Protein AF-A0A0G1KVV2-F1 (afdb_monomer_lite)

Secondary structure (DSSP, 8-state):
-----PPPPPPHHHHHHHHHHHHHHHHH-----HHHHHHHHHHHHTT-SEEEEE-SSSEEEEEEEETTEEEEEEEETTTTEEEEE-------------

pLDDT: mean 88.01, std 11.92, range [54.62, 96.69]

Radius of gyration: 17.18 Å; chains: 1; bounding box: 69×42×28 Å

Structure (mmCIF, N/CA/C/O backbone):
data_AF-A0A0G1KVV2-F1
#
_entry.id   AF-A0A0G1KVV2-F1
#
loop_
_atom_site.group_PDB
_atom_site.id
_atom_site.type_symbol
_atom_site.label_atom_id
_atom_site.label_alt_id
_atom_site.label_comp_id
_atom_site.label_asym_id
_atom_site.label_entity_id
_atom_site.label_seq_id
_atom_site.pdbx_PDB_ins_code
_atom_site.Cartn_x
_atom_site.Cartn_y
_atom_site.Cartn_z
_atom_site.occupancy
_atom_site.B_iso_or_equiv
_atom_site.auth_seq_id
_atom_site.auth_comp_id
_atom_site.auth_asym_id
_atom_site.auth_atom_id
_atom_site.pdbx_PDB_model_num
ATOM 1 N N . MET A 1 1 ? 46.090 -1.231 -4.674 1.00 62.19 1 MET A N 1
ATOM 2 C CA . MET A 1 1 ? 44.986 -1.453 -3.710 1.00 62.19 1 MET A CA 1
ATOM 3 C C . MET A 1 1 ? 43.733 -0.753 -4.238 1.00 62.19 1 MET A C 1
ATOM 5 O O . MET A 1 1 ? 43.656 0.465 -4.184 1.00 62.19 1 MET A O 1
ATOM 9 N N . PHE A 1 2 ? 42.794 -1.482 -4.850 1.00 59.69 2 PHE A N 1
ATOM 10 C CA . PHE A 1 2 ? 41.598 -0.881 -5.461 1.00 59.69 2 PHE A CA 1
ATOM 1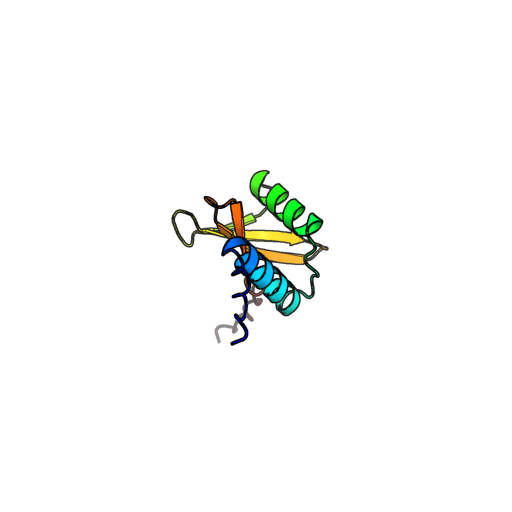1 C C . PHE A 1 2 ? 40.524 -0.610 -4.396 1.00 59.69 2 PHE A C 1
ATOM 13 O O . PHE A 1 2 ? 39.941 -1.538 -3.836 1.00 59.69 2 PHE A O 1
ATOM 20 N N . TYR A 1 3 ? 40.249 0.664 -4.107 1.00 63.66 3 TYR A N 1
ATOM 21 C CA . TYR A 1 3 ? 39.193 1.072 -3.179 1.00 63.66 3 TYR A CA 1
ATOM 22 C C . TYR A 1 3 ? 37.814 0.851 -3.824 1.00 63.66 3 TYR A C 1
ATOM 24 O O . TYR A 1 3 ? 37.335 1.653 -4.628 1.00 63.66 3 TYR A O 1
ATOM 32 N N . ARG A 1 4 ? 37.154 -0.266 -3.494 1.00 64.00 4 ARG A N 1
ATOM 33 C CA . ARG A 1 4 ? 35.796 -0.576 -3.965 1.00 64.00 4 ARG A CA 1
ATOM 34 C C . ARG A 1 4 ? 34.794 0.368 -3.293 1.00 64.00 4 ARG A C 1
ATOM 36 O O . ARG A 1 4 ? 34.412 0.172 -2.141 1.00 64.00 4 ARG A O 1
ATOM 43 N N . LYS A 1 5 ? 34.350 1.394 -4.025 1.00 64.44 5 LYS A N 1
ATOM 44 C CA . LYS A 1 5 ? 33.318 2.352 -3.589 1.00 64.44 5 LYS A CA 1
ATOM 45 C C . LYS A 1 5 ? 32.058 1.587 -3.142 1.00 64.44 5 LYS A C 1
ATOM 47 O O . LYS A 1 5 ? 31.405 0.926 -3.950 1.00 64.44 5 LYS A O 1
ATOM 52 N N . LYS A 1 6 ? 31.711 1.646 -1.850 1.00 69.56 6 LYS A N 1
ATOM 53 C CA . LYS A 1 6 ? 30.473 1.051 -1.310 1.00 69.56 6 LYS A CA 1
ATOM 54 C C . LYS A 1 6 ? 29.262 1.707 -1.988 1.00 69.56 6 LYS A C 1
ATOM 56 O O . LYS A 1 6 ? 29.069 2.915 -1.873 1.00 69.56 6 LYS A O 1
ATOM 61 N N . GLY A 1 7 ? 28.444 0.919 -2.687 1.00 72.81 7 GLY A N 1
ATOM 62 C CA . GLY A 1 7 ? 27.217 1.406 -3.326 1.00 72.81 7 GLY A CA 1
ATOM 63 C C . GLY A 1 7 ? 26.232 2.008 -2.313 1.00 72.81 7 GLY A C 1
ATOM 64 O O . GLY A 1 7 ? 26.096 1.516 -1.191 1.00 72.81 7 GLY A O 1
ATOM 65 N N . LYS A 1 8 ? 25.535 3.083 -2.702 1.00 77.12 8 LYS A N 1
ATOM 66 C CA . LYS A 1 8 ? 24.580 3.800 -1.840 1.00 77.12 8 LYS A CA 1
ATOM 6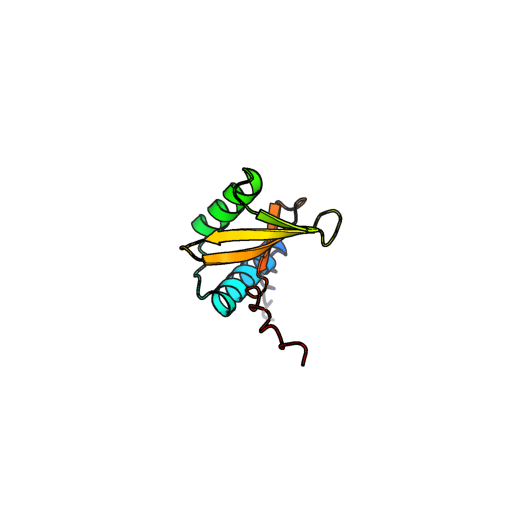7 C C . LYS A 1 8 ? 23.402 2.885 -1.473 1.00 77.12 8 LYS A C 1
ATOM 69 O O . LYS A 1 8 ? 22.695 2.390 -2.350 1.00 77.12 8 LYS A O 1
ATOM 74 N N . ARG A 1 9 ? 23.172 2.658 -0.172 1.00 81.31 9 ARG A N 1
ATOM 75 C CA . ARG A 1 9 ? 22.033 1.859 0.320 1.00 81.31 9 ARG A CA 1
ATOM 76 C C . ARG A 1 9 ? 20.708 2.527 -0.066 1.00 81.31 9 ARG A C 1
ATOM 78 O O . ARG A 1 9 ? 20.537 3.733 0.110 1.00 81.31 9 ARG A O 1
ATOM 85 N N . ARG A 1 10 ? 19.756 1.737 -0.576 1.00 83.25 10 ARG A N 1
ATOM 86 C CA . ARG A 1 10 ? 18.394 2.202 -0.887 1.00 83.25 10 ARG A CA 1
ATOM 87 C C . ARG A 1 10 ? 17.700 2.687 0.387 1.00 83.25 10 ARG A C 1
ATOM 89 O O . ARG A 1 10 ? 17.832 2.068 1.443 1.00 83.25 10 ARG A O 1
ATOM 96 N N . SER A 1 11 ? 16.933 3.772 0.284 1.00 87.75 11 SER A N 1
ATOM 97 C CA . SER A 1 11 ? 16.149 4.273 1.415 1.00 87.75 11 SER A CA 1
ATOM 98 C C . SER A 1 11 ? 15.029 3.294 1.788 1.00 87.75 11 SER A C 1
ATOM 100 O O . SER A 1 11 ? 14.520 2.549 0.945 1.00 87.75 11 SER A O 1
ATOM 102 N N . LYS A 1 12 ? 14.590 3.319 3.054 1.00 84.19 12 LYS A N 1
ATOM 103 C CA . LYS A 1 12 ? 13.484 2.471 3.538 1.00 84.19 12 LYS A CA 1
ATOM 104 C C . LYS A 1 12 ? 12.205 2.680 2.721 1.00 84.19 12 LYS A C 1
ATOM 106 O O . LYS A 1 12 ? 11.530 1.711 2.399 1.00 84.19 12 LYS A O 1
ATOM 111 N N . ALA A 1 13 ? 11.911 3.922 2.333 1.00 84.06 13 ALA A N 1
ATOM 112 C CA . ALA A 1 13 ? 10.775 4.245 1.470 1.00 84.06 13 ALA A CA 1
ATOM 113 C C . ALA A 1 13 ? 10.893 3.590 0.085 1.00 84.06 13 ALA A C 1
ATOM 115 O O . ALA A 1 13 ? 9.915 3.053 -0.431 1.00 84.06 13 ALA A O 1
ATOM 116 N N . LEU A 1 14 ? 12.091 3.575 -0.506 1.00 87.38 14 LEU A N 1
ATOM 117 C CA . LEU A 1 14 ? 12.308 2.948 -1.807 1.00 87.38 14 LEU A CA 1
ATOM 118 C C . LEU A 1 14 ? 12.181 1.421 -1.730 1.00 87.38 14 LEU A C 1
ATOM 120 O O . LEU A 1 14 ? 11.575 0.822 -2.616 1.00 87.38 14 LEU A O 1
ATOM 124 N N . ASN A 1 15 ? 12.668 0.808 -0.647 1.00 89.75 15 ASN A N 1
ATOM 125 C CA . ASN A 1 15 ? 12.489 -0.623 -0.394 1.00 89.75 15 ASN A CA 1
ATOM 126 C C . ASN A 1 15 ? 11.012 -0.992 -0.195 1.00 89.75 15 ASN A C 1
ATOM 128 O O . ASN A 1 15 ? 10.560 -1.981 -0.765 1.00 89.75 15 ASN A O 1
ATOM 132 N N . LEU A 1 16 ? 10.249 -0.181 0.547 1.00 89.12 16 LEU A N 1
ATOM 133 C CA . LEU A 1 16 ? 8.805 -0.375 0.712 1.00 89.12 16 LEU A CA 1
ATOM 134 C C . LEU A 1 16 ? 8.068 -0.269 -0.624 1.00 89.12 16 LEU A C 1
ATOM 136 O O . LEU A 1 16 ? 7.278 -1.144 -0.953 1.00 89.12 16 LEU A O 1
ATOM 140 N N . ARG A 1 17 ? 8.383 0.739 -1.447 1.00 88.62 17 ARG A N 1
ATOM 141 C CA . ARG A 1 17 ? 7.794 0.869 -2.790 1.00 88.62 17 ARG A CA 1
ATOM 142 C C . ARG A 1 17 ? 8.082 -0.356 -3.651 1.00 88.62 17 ARG A C 1
ATOM 144 O O . ARG A 1 17 ? 7.167 -0.881 -4.274 1.00 88.62 17 ARG A O 1
ATOM 151 N N . TRP A 1 18 ? 9.330 -0.823 -3.668 1.00 91.38 18 TRP A N 1
ATOM 152 C CA . TRP A 1 18 ? 9.711 -2.037 -4.394 1.00 91.38 18 TRP A CA 1
ATOM 153 C C . TRP A 1 18 ? 8.957 -3.270 -3.890 1.00 91.38 18 TRP A C 1
ATOM 155 O O . TRP A 1 18 ? 8.448 -4.052 -4.689 1.00 91.38 18 TRP A O 1
ATOM 165 N N . HIS A 1 19 ? 8.839 -3.415 -2.571 1.00 92.75 19 HIS A N 1
ATOM 166 C CA . HIS A 1 19 ? 8.100 -4.509 -1.956 1.00 92.75 19 HIS A CA 1
ATOM 167 C C . HIS A 1 19 ? 6.615 -4.482 -2.338 1.00 92.75 19 HIS A C 1
ATOM 169 O O . HIS A 1 19 ? 6.080 -5.494 -2.785 1.00 92.75 19 HIS A O 1
ATOM 175 N N . THR A 1 20 ? 5.965 -3.322 -2.239 1.00 92.06 20 THR A N 1
ATOM 176 C CA . THR A 1 20 ? 4.559 -3.142 -2.619 1.00 92.06 20 THR A CA 1
ATOM 177 C C . THR A 1 20 ? 4.336 -3.454 -4.097 1.00 92.06 20 THR A C 1
ATOM 179 O O . THR A 1 20 ? 3.431 -4.221 -4.413 1.00 92.06 20 THR A O 1
ATOM 182 N N . LYS A 1 21 ? 5.192 -2.941 -4.995 1.00 93.25 21 LYS A N 1
ATOM 183 C CA . LYS A 1 21 ? 5.136 -3.245 -6.437 1.00 93.25 21 LYS A CA 1
ATOM 184 C C . LYS A 1 21 ? 5.255 -4.739 -6.726 1.00 93.25 21 LYS A C 1
ATOM 186 O O . LYS A 1 21 ? 4.535 -5.261 -7.565 1.00 93.25 21 LYS A O 1
ATOM 191 N N . LYS A 1 22 ? 6.148 -5.434 -6.021 1.00 94.19 22 LYS A N 1
ATOM 192 C CA . LYS A 1 22 ? 6.297 -6.882 -6.170 1.00 94.19 22 LYS A CA 1
ATOM 193 C C . LYS A 1 22 ? 5.042 -7.619 -5.688 1.00 94.19 22 LYS A C 1
ATOM 195 O O . LYS A 1 22 ? 4.489 -8.432 -6.417 1.00 94.19 22 LYS A O 1
ATOM 200 N N . ARG A 1 23 ? 4.548 -7.299 -4.488 1.00 94.81 23 ARG A N 1
ATOM 201 C CA . ARG A 1 23 ? 3.395 -7.993 -3.890 1.00 94.81 23 ARG A CA 1
ATOM 202 C C . ARG A 1 23 ? 2.081 -7.760 -4.626 1.00 94.81 23 ARG A C 1
ATOM 204 O O . ARG A 1 23 ? 1.261 -8.671 -4.660 1.00 94.81 23 ARG A O 1
ATOM 211 N N . ILE A 1 24 ? 1.857 -6.567 -5.172 1.00 94.50 24 ILE A N 1
ATOM 212 C CA . ILE A 1 24 ? 0.623 -6.275 -5.912 1.00 94.50 24 ILE A CA 1
ATOM 213 C C . ILE A 1 24 ? 0.579 -7.035 -7.237 1.00 94.50 24 ILE A C 1
ATOM 215 O O . ILE A 1 24 ? -0.460 -7.594 -7.578 1.00 94.50 24 ILE A O 1
ATOM 219 N N . PHE A 1 25 ? 1.721 -7.145 -7.918 1.00 95.25 25 PHE A N 1
ATOM 220 C CA . PHE A 1 25 ? 1.846 -7.941 -9.129 1.00 95.25 25 PHE A CA 1
ATOM 221 C C . PHE A 1 25 ? 1.605 -9.424 -8.830 1.00 95.25 25 PHE A C 1
ATOM 223 O O . PHE A 1 25 ? 0.727 -10.029 -9.430 1.00 95.25 25 PHE A O 1
ATOM 230 N N . GLU A 1 26 ? 2.285 -9.981 -7.822 1.00 94.94 26 GLU A N 1
ATOM 231 C CA . GLU A 1 26 ? 2.124 -11.390 -7.424 1.00 94.94 26 GLU A CA 1
ATOM 232 C C . GLU A 1 26 ? 0.681 -11.762 -7.041 1.00 94.94 26 GLU A C 1
ATOM 234 O O . GLU A 1 26 ? 0.274 -12.904 -7.228 1.00 94.94 26 GLU A O 1
ATOM 239 N N . ARG A 1 27 ? -0.085 -10.833 -6.452 1.00 94.12 27 ARG A N 1
ATOM 240 C CA . ARG A 1 27 ? -1.404 -11.137 -5.865 1.00 94.12 27 ARG A CA 1
ATOM 241 C C . ARG A 1 27 ? -2.590 -10.731 -6.724 1.00 94.12 27 ARG A C 1
ATOM 243 O O . ARG A 1 27 ? -3.633 -11.366 -6.623 1.00 94.12 27 ARG A O 1
ATOM 250 N N . TYR A 1 28 ? -2.447 -9.670 -7.510 1.00 93.62 28 TYR A N 1
ATOM 251 C CA . TYR A 1 28 ? -3.533 -9.092 -8.304 1.00 93.62 28 TYR A CA 1
ATOM 252 C C . TYR A 1 28 ? -3.193 -9.011 -9.797 1.00 93.62 28 TYR A C 1
ATOM 254 O O . TYR A 1 28 ? -4.071 -8.682 -10.597 1.00 93.62 28 TYR A O 1
ATOM 262 N N . GLY A 1 29 ? -1.945 -9.293 -10.191 1.00 94.44 29 GLY A N 1
ATOM 263 C CA . GLY A 1 29 ? -1.474 -9.152 -11.571 1.00 94.44 29 GLY A CA 1
ATOM 264 C C . GLY A 1 29 ? -1.379 -7.698 -12.042 1.00 94.44 29 GLY A C 1
ATOM 265 O O . GLY A 1 29 ? -1.381 -7.456 -13.240 1.00 94.44 29 GLY A O 1
ATOM 266 N N . ILE A 1 30 ? -1.344 -6.729 -11.119 1.00 94.31 30 ILE A N 1
ATOM 267 C CA . ILE A 1 30 ? -1.348 -5.293 -11.440 1.00 94.31 30 ILE A CA 1
ATOM 268 C C . ILE A 1 30 ? 0.088 -4.775 -11.518 1.00 94.31 30 ILE A C 1
ATOM 270 O O . ILE A 1 30 ? 0.888 -4.979 -10.597 1.00 94.31 30 ILE A O 1
ATOM 274 N N . ILE A 1 31 ? 0.411 -4.047 -12.588 1.00 94.88 31 ILE A N 1
ATOM 275 C CA . ILE A 1 31 ? 1.710 -3.388 -12.747 1.00 94.88 31 ILE A CA 1
ATOM 276 C C . ILE A 1 31 ? 1.649 -2.003 -12.101 1.00 94.88 31 ILE A C 1
ATOM 278 O O . ILE A 1 31 ? 1.184 -1.019 -12.671 1.00 94.88 31 ILE A O 1
ATOM 282 N N . LEU A 1 32 ? 2.176 -1.905 -10.883 1.00 93.00 32 LEU A N 1
ATOM 283 C CA . LEU A 1 32 ? 2.134 -0.662 -10.118 1.00 93.00 32 LEU A CA 1
ATOM 284 C C . LEU A 1 32 ? 3.191 0.347 -10.597 1.00 93.00 32 LEU A C 1
ATOM 286 O O . LEU A 1 32 ? 4.346 0.369 -10.144 1.00 93.00 32 LEU A O 1
ATOM 290 N N . ASN A 1 33 ? 2.781 1.220 -11.517 1.00 93.56 33 ASN A N 1
ATOM 291 C CA . ASN A 1 33 ? 3.577 2.357 -11.970 1.00 93.56 33 ASN A CA 1
ATOM 292 C C . ASN A 1 33 ? 3.530 3.526 -10.951 1.00 93.56 33 ASN A C 1
ATOM 294 O O . ASN A 1 33 ? 2.838 3.478 -9.930 1.00 93.56 33 ASN A O 1
ATOM 298 N N . ARG A 1 34 ? 4.339 4.572 -11.174 1.00 90.69 34 ARG A N 1
ATOM 299 C CA . ARG A 1 34 ? 4.410 5.726 -10.253 1.00 90.69 34 ARG A CA 1
ATOM 300 C C . ARG A 1 34 ? 3.090 6.506 -10.206 1.00 90.69 34 ARG A C 1
ATOM 302 O O . ARG A 1 34 ? 2.709 6.951 -9.126 1.00 90.69 34 ARG A O 1
ATOM 309 N N . ASN A 1 35 ? 2.418 6.650 -11.345 1.00 93.88 35 ASN A N 1
ATOM 310 C CA . ASN A 1 35 ? 1.175 7.407 -11.471 1.00 93.88 35 ASN A CA 1
ATOM 311 C C . ASN A 1 35 ? 0.034 6.701 -10.733 1.00 93.88 35 ASN A C 1
ATOM 313 O O . ASN A 1 35 ? -0.607 7.319 -9.894 1.00 93.88 35 ASN A O 1
ATOM 317 N N . LEU A 1 36 ? -0.109 5.392 -10.927 1.00 93.88 36 LEU A N 1
ATOM 318 C CA . LEU A 1 36 ? -1.087 4.533 -10.264 1.00 93.88 36 LEU A CA 1
ATOM 319 C C . LEU A 1 36 ? -0.874 4.507 -8.745 1.00 93.88 36 LEU A C 1
ATOM 321 O O . LEU A 1 36 ? -1.819 4.619 -7.974 1.00 93.88 36 LEU A O 1
ATOM 325 N N . LEU A 1 37 ? 0.381 4.438 -8.280 1.00 92.88 37 LEU A N 1
ATOM 326 C CA . LEU A 1 37 ? 0.678 4.537 -6.847 1.00 92.88 37 LEU A CA 1
ATOM 327 C C . LEU A 1 37 ? 0.269 5.903 -6.272 1.00 92.88 37 LEU A C 1
ATOM 329 O O . LEU A 1 37 ? -0.237 5.972 -5.152 1.00 92.88 37 LEU A O 1
ATOM 333 N N . ASN A 1 38 ? 0.505 6.989 -7.009 1.00 93.19 38 ASN A N 1
ATOM 334 C CA . ASN A 1 38 ? 0.080 8.325 -6.594 1.00 93.19 38 ASN A CA 1
ATOM 335 C C . ASN A 1 38 ? -1.448 8.462 -6.610 1.00 93.19 38 ASN A C 1
ATOM 337 O O . ASN A 1 38 ? -2.004 9.068 -5.699 1.00 93.19 38 ASN A O 1
ATOM 341 N N . GLU A 1 39 ? -2.119 7.868 -7.593 1.00 94.75 39 GLU A N 1
ATOM 342 C CA . GLU A 1 39 ? -3.575 7.822 -7.685 1.00 94.75 39 GLU A CA 1
ATOM 343 C C . GLU A 1 39 ? -4.177 7.064 -6.500 1.00 94.75 39 GLU A C 1
ATOM 345 O O . GLU A 1 39 ? -5.060 7.590 -5.830 1.00 94.75 39 GLU A O 1
ATOM 350 N N . ILE A 1 40 ? -3.631 5.891 -6.162 1.00 94.31 40 ILE A N 1
ATOM 351 C CA . ILE A 1 40 ? -4.002 5.138 -4.959 1.00 94.31 40 ILE A CA 1
ATOM 352 C C . ILE A 1 40 ? -3.854 6.033 -3.728 1.00 94.31 40 ILE A C 1
ATOM 354 O O . ILE A 1 40 ? -4.802 6.202 -2.972 1.00 94.31 40 ILE A O 1
ATOM 358 N N . LYS A 1 41 ? -2.699 6.681 -3.536 1.00 93.44 41 LYS A N 1
ATOM 359 C CA . LYS A 1 41 ? -2.495 7.594 -2.398 1.00 93.44 41 LYS A CA 1
ATOM 360 C C . LYS A 1 41 ? -3.501 8.743 -2.376 1.00 93.44 41 LYS A C 1
ATOM 362 O O . LYS A 1 41 ? -3.935 9.125 -1.292 1.00 93.44 41 LYS A O 1
ATOM 367 N N . LYS A 1 42 ? -3.854 9.292 -3.541 1.00 94.75 42 LYS A N 1
ATOM 368 C CA . LYS A 1 42 ? -4.870 10.340 -3.668 1.00 94.75 42 LYS A CA 1
ATOM 369 C C . LYS A 1 42 ? -6.234 9.806 -3.234 1.00 94.75 42 LYS A C 1
ATOM 371 O O . LYS A 1 42 ? -6.816 10.405 -2.343 1.00 94.75 42 LYS A O 1
ATOM 376 N N . LYS A 1 43 ? -6.670 8.652 -3.755 1.00 94.81 43 LYS A N 1
ATOM 377 C CA . LYS A 1 43 ? -7.930 7.987 -3.378 1.00 94.81 43 LYS A CA 1
ATOM 378 C C . LYS A 1 43 ? -8.028 7.757 -1.870 1.00 94.81 43 LYS A C 1
ATOM 380 O O . LYS A 1 43 ? -9.042 8.080 -1.268 1.00 94.81 43 LYS A O 1
ATOM 385 N N . ILE A 1 44 ? -6.944 7.300 -1.244 1.00 93.81 44 ILE A N 1
ATOM 386 C CA . ILE A 1 44 ? -6.880 7.097 0.212 1.00 93.81 44 ILE A CA 1
ATOM 387 C C . ILE A 1 44 ? -7.046 8.420 0.968 1.00 93.81 44 ILE A C 1
ATOM 389 O O . ILE A 1 44 ? -7.771 8.480 1.955 1.00 93.81 44 ILE A O 1
ATOM 393 N N . LYS A 1 45 ? -6.366 9.483 0.522 1.00 91.62 45 LYS A N 1
ATOM 394 C CA . LYS A 1 45 ? -6.431 10.802 1.169 1.00 91.62 45 LYS A CA 1
ATOM 395 C C . LYS A 1 45 ? -7.785 11.485 0.991 1.00 91.62 45 LYS A C 1
ATOM 397 O O . LYS A 1 45 ? -8.210 12.185 1.899 1.00 91.62 45 LYS A O 1
ATOM 402 N N . THR A 1 46 ? -8.439 11.297 -0.153 1.00 94.12 46 THR A N 1
ATOM 403 C CA . THR A 1 46 ? -9.746 11.899 -0.451 1.00 94.12 46 THR A CA 1
ATOM 404 C C . THR A 1 46 ? -10.922 11.086 0.089 1.00 94.12 46 THR A C 1
ATOM 406 O O . THR A 1 46 ? -12.056 11.481 -0.135 1.00 94.12 46 THR A O 1
ATOM 409 N N . GLY A 1 47 ? -10.679 9.957 0.767 1.00 92.81 47 GLY A N 1
ATOM 410 C CA . GLY A 1 47 ? -11.740 9.097 1.301 1.00 92.81 47 GLY A CA 1
ATOM 411 C C . GLY A 1 47 ? -12.397 8.171 0.272 1.00 92.81 47 GLY A C 1
ATOM 412 O O . GLY A 1 47 ? -13.343 7.477 0.610 1.00 92.81 47 GLY A O 1
ATOM 413 N N . ASN A 1 48 ? -11.865 8.086 -0.952 1.00 93.38 48 ASN A N 1
ATOM 414 C CA . ASN A 1 48 ? -12.330 7.169 -2.005 1.00 93.38 48 ASN A CA 1
ATOM 415 C C . ASN A 1 48 ? -11.700 5.768 -1.868 1.00 93.38 48 ASN A C 1
ATOM 417 O O . ASN A 1 48 ? -11.319 5.142 -2.860 1.00 93.38 48 ASN A O 1
ATOM 421 N N . ALA A 1 49 ? -11.486 5.326 -0.631 1.00 94.88 49 ALA A N 1
ATOM 422 C CA . ALA A 1 49 ? -10.945 4.022 -0.282 1.00 94.88 49 ALA A CA 1
ATOM 423 C C . ALA A 1 49 ? -11.696 3.505 0.943 1.00 94.88 49 ALA A C 1
ATOM 425 O O . ALA A 1 49 ? -11.874 4.243 1.914 1.00 94.88 49 ALA A O 1
ATOM 426 N N . ASP A 1 50 ? -12.072 2.234 0.920 1.00 95.56 50 ASP A N 1
ATOM 427 C CA . ASP A 1 50 ? -12.829 1.625 2.000 1.00 95.56 50 ASP A CA 1
ATOM 428 C C . ASP A 1 50 ? -11.893 1.254 3.143 1.00 95.56 50 ASP A C 1
ATOM 430 O O . ASP A 1 50 ? -10.913 0.523 2.981 1.00 95.56 50 ASP A O 1
ATOM 434 N N . PHE A 1 51 ? -12.175 1.767 4.335 1.00 95.56 51 PHE A N 1
ATOM 435 C CA . PHE A 1 51 ? -11.444 1.371 5.528 1.00 95.56 51 PHE A CA 1
ATOM 436 C C . PHE A 1 51 ? -11.956 0.019 6.031 1.00 95.56 51 PHE A C 1
ATOM 438 O O . PHE A 1 51 ? -13.122 -0.114 6.387 1.00 95.56 51 PHE A O 1
ATOM 445 N N . LEU A 1 52 ? -11.068 -0.976 6.112 1.00 94.69 52 LEU A N 1
ATOM 446 C CA . LEU A 1 52 ? -11.434 -2.324 6.553 1.00 94.69 52 LEU A CA 1
ATOM 447 C C . LEU A 1 52 ? -11.122 -2.556 8.030 1.00 94.69 52 LEU A C 1
ATOM 449 O O . LEU A 1 52 ? -11.960 -3.039 8.788 1.00 94.69 52 LEU A O 1
ATOM 453 N N . LYS A 1 53 ? -9.876 -2.288 8.440 1.00 95.50 53 LYS A N 1
ATOM 454 C CA . LYS A 1 53 ? -9.399 -2.627 9.787 1.00 95.50 53 LYS A CA 1
ATOM 455 C C . LYS A 1 53 ? -8.238 -1.742 10.218 1.00 95.50 53 LYS A C 1
ATOM 457 O O . LYS A 1 53 ? -7.336 -1.430 9.443 1.00 95.50 53 LYS A O 1
ATOM 462 N N . ARG A 1 54 ? -8.186 -1.398 11.505 1.00 96.62 54 ARG A N 1
ATOM 463 C CA . ARG A 1 54 ? -6.999 -0.789 12.120 1.00 96.62 54 ARG A CA 1
ATOM 464 C C . ARG A 1 54 ? -6.041 -1.883 12.595 1.00 96.62 54 ARG A C 1
ATOM 466 O O . ARG A 1 54 ? -6.459 -2.777 13.322 1.00 96.62 54 ARG A O 1
ATOM 473 N N . HIS A 1 55 ? -4.763 -1.795 12.223 1.00 95.62 55 HIS A N 1
ATOM 474 C CA . HIS A 1 55 ? -3.714 -2.695 12.740 1.00 95.62 55 HIS A CA 1
ATOM 475 C C . HIS A 1 55 ? -2.899 -2.050 13.860 1.00 95.62 55 HIS A C 1
ATOM 477 O O . HIS A 1 55 ? -2.420 -2.729 14.757 1.00 95.62 55 HIS A O 1
ATOM 483 N N . SER A 1 56 ? -2.721 -0.730 13.814 1.00 96.31 56 SER A N 1
ATOM 484 C CA . SER A 1 56 ? -2.067 0.042 14.876 1.00 96.31 56 SER A CA 1
ATOM 485 C C . SER A 1 56 ? -2.527 1.497 14.835 1.00 96.31 56 SER A C 1
ATOM 487 O O . SER A 1 56 ? -3.347 1.879 13.995 1.00 96.31 56 SER A O 1
ATOM 489 N N . LEU A 1 57 ? -1.967 2.352 15.696 1.00 94.12 57 LEU A N 1
ATOM 490 C CA . LEU A 1 57 ? -2.295 3.777 15.686 1.00 94.12 57 LEU A CA 1
ATOM 491 C C . LEU A 1 57 ? -2.078 4.427 14.309 1.00 94.12 57 LEU A C 1
ATOM 493 O O . LEU A 1 57 ? -2.905 5.240 13.898 1.00 94.12 57 LEU A O 1
ATOM 497 N N . ARG A 1 58 ? -1.032 4.007 13.582 1.00 95.00 58 ARG A N 1
ATOM 498 C CA . ARG A 1 58 ? -0.648 4.556 12.269 1.00 95.00 58 ARG A CA 1
ATOM 499 C C . ARG A 1 58 ? -0.977 3.664 11.071 1.00 95.00 58 ARG A C 1
ATOM 501 O O . ARG A 1 58 ? -1.125 4.188 9.973 1.00 95.00 58 ARG A O 1
ATOM 508 N N . VAL A 1 59 ? -1.046 2.341 11.248 1.00 96.56 59 VAL A N 1
ATOM 509 C CA . VAL A 1 59 ? -1.244 1.398 10.132 1.00 96.56 59 VAL A CA 1
ATOM 510 C C . VAL A 1 59 ? -2.712 1.025 10.008 1.00 96.56 59 VAL A C 1
ATOM 512 O O . VAL A 1 59 ? -3.311 0.487 10.946 1.00 96.56 59 VAL A O 1
ATOM 515 N N . LYS A 1 60 ? -3.264 1.276 8.824 1.00 96.69 60 LYS A N 1
ATOM 516 C CA . LYS A 1 60 ? -4.644 0.970 8.457 1.00 96.69 60 LYS A CA 1
ATOM 517 C C . LYS A 1 60 ? -4.657 -0.022 7.303 1.00 96.69 60 LYS A C 1
ATOM 519 O O . LYS A 1 60 ? -3.847 0.078 6.385 1.00 96.69 60 LYS A O 1
ATOM 524 N N . GLU A 1 61 ? -5.572 -0.968 7.369 1.00 96.62 61 GLU A N 1
ATOM 525 C CA . GLU A 1 61 ? -5.947 -1.808 6.248 1.00 96.62 61 GLU A CA 1
ATOM 526 C C . GLU A 1 61 ? -7.120 -1.173 5.526 1.00 96.62 61 GLU A C 1
ATOM 528 O O . GLU A 1 61 ? -8.117 -0.791 6.144 1.00 96.62 61 GLU A O 1
ATOM 533 N N . ILE A 1 62 ? -6.969 -1.065 4.220 1.00 96.50 62 ILE A N 1
ATOM 534 C CA . ILE A 1 62 ? -7.910 -0.391 3.346 1.00 96.50 62 ILE A CA 1
ATOM 535 C C . ILE A 1 62 ? -8.071 -1.187 2.056 1.00 96.50 62 ILE A C 1
ATOM 537 O O . ILE A 1 62 ? -7.176 -1.943 1.667 1.00 96.50 62 ILE A O 1
ATOM 541 N N . GLU A 1 63 ? -9.185 -0.983 1.382 1.00 95.94 63 GLU A N 1
ATOM 542 C CA . GLU A 1 63 ? -9.490 -1.533 0.073 1.00 95.94 63 GLU A CA 1
ATOM 543 C C . GLU A 1 63 ? -9.682 -0.385 -0.915 1.00 95.94 63 GLU A C 1
ATOM 545 O O . GLU A 1 63 ? -10.252 0.654 -0.587 1.00 95.94 63 GLU A O 1
ATOM 550 N N . VAL A 1 64 ? -9.110 -0.519 -2.108 1.00 95.62 64 VAL A N 1
ATOM 551 C CA . VAL A 1 64 ? -9.204 0.522 -3.130 1.00 95.62 64 VAL A CA 1
ATOM 552 C C . VAL A 1 64 ? -9.411 -0.108 -4.498 1.00 95.62 64 VAL A C 1
ATOM 554 O O . VAL A 1 64 ? -8.780 -1.116 -4.827 1.00 95.62 64 VAL A O 1
ATOM 557 N N . LEU A 1 65 ? -10.280 0.504 -5.300 1.00 95.00 65 LEU A N 1
ATOM 558 C CA . LEU A 1 65 ? -10.539 0.067 -6.666 1.00 95.00 65 LEU A CA 1
ATOM 559 C C . LEU A 1 65 ? -9.414 0.548 -7.597 1.00 95.00 65 LEU A C 1
ATOM 561 O O . LEU A 1 65 ? -9.197 1.756 -7.780 1.00 95.00 65 LEU A O 1
ATOM 565 N N . VAL A 1 66 ? -8.701 -0.409 -8.189 1.00 93.81 66 VAL A N 1
ATOM 566 C CA . VAL A 1 66 ? -7.583 -0.203 -9.120 1.00 93.81 66 VAL A CA 1
ATOM 567 C C . VAL A 1 66 ? -7.780 -1.123 -10.315 1.00 93.81 66 VAL A C 1
ATOM 569 O O . VAL A 1 66 ? -7.862 -2.330 -10.127 1.00 93.81 66 VAL A O 1
ATOM 572 N N . GLU A 1 67 ? -7.852 -0.577 -11.533 1.00 90.88 67 GLU A N 1
ATOM 573 C CA . GLU A 1 67 ? -8.016 -1.381 -12.763 1.00 90.88 67 GLU A CA 1
ATOM 574 C C . GLU A 1 67 ? -9.174 -2.399 -12.657 1.00 90.88 67 GLU A C 1
ATOM 576 O O . GLU A 1 67 ? -9.017 -3.581 -12.956 1.00 90.88 67 GLU A O 1
ATOM 581 N N . ALA A 1 68 ? -10.329 -1.946 -12.149 1.00 92.00 68 ALA A N 1
ATOM 582 C CA . ALA A 1 68 ? -11.518 -2.768 -11.884 1.00 92.00 68 ALA A CA 1
ATOM 583 C C . ALA A 1 68 ? -11.332 -3.916 -10.862 1.00 92.00 68 ALA A C 1
ATOM 585 O O . ALA A 1 68 ? -12.192 -4.786 -10.738 1.00 92.00 68 ALA A O 1
ATOM 586 N N . LYS A 1 69 ? -10.239 -3.918 -10.090 1.00 93.31 69 LYS A N 1
ATOM 587 C CA . LYS A 1 69 ? -9.977 -4.880 -9.013 1.00 93.31 69 LYS A CA 1
ATOM 588 C C . LYS A 1 69 ? -9.978 -4.185 -7.659 1.00 93.31 69 LYS A C 1
ATOM 590 O O . LYS A 1 69 ? -9.349 -3.143 -7.481 1.00 93.31 69 LYS A O 1
ATOM 595 N N . ASN A 1 70 ? -10.632 -4.805 -6.684 1.00 94.31 70 ASN A N 1
ATOM 596 C CA . ASN A 1 70 ? -10.555 -4.380 -5.291 1.00 94.31 70 ASN A CA 1
ATOM 597 C C . ASN A 1 70 ? -9.240 -4.871 -4.688 1.00 94.31 70 ASN A C 1
ATOM 599 O O . ASN A 1 70 ? -9.019 -6.073 -4.517 1.00 94.31 70 ASN A O 1
ATOM 603 N N . VAL A 1 71 ? -8.335 -3.934 -4.418 1.00 95.19 71 VAL A N 1
ATOM 604 C CA . VAL A 1 71 ? -6.999 -4.226 -3.904 1.00 95.19 71 VAL A CA 1
ATOM 605 C C . VAL A 1 71 ? -6.940 -3.878 -2.429 1.00 95.19 71 VAL A C 1
ATOM 607 O O . VAL A 1 71 ? -7.091 -2.719 -2.043 1.00 95.19 71 VAL A O 1
ATOM 610 N N . ARG A 1 72 ? -6.628 -4.876 -1.601 1.00 96.00 72 ARG A N 1
ATOM 611 C CA . ARG A 1 72 ? -6.403 -4.682 -0.166 1.00 96.00 72 ARG A CA 1
ATOM 612 C C . ARG A 1 72 ? -4.963 -4.272 0.107 1.00 96.00 72 ARG A C 1
ATOM 614 O O . ARG A 1 72 ? -4.020 -4.948 -0.316 1.00 96.00 72 ARG A O 1
ATOM 621 N N . LEU A 1 73 ? -4.786 -3.190 0.854 1.00 95.81 73 LEU A N 1
ATOM 622 C CA . LEU A 1 73 ? -3.504 -2.539 1.110 1.00 95.81 73 LEU A CA 1
ATOM 623 C C . LEU A 1 73 ? -3.322 -2.249 2.602 1.00 95.81 73 LEU A C 1
ATOM 625 O O . LEU A 1 73 ? -4.278 -1.939 3.309 1.00 95.81 73 LEU A O 1
ATOM 629 N N . LEU A 1 74 ? -2.071 -2.282 3.065 1.00 96.44 74 LEU A N 1
ATOM 630 C CA . LEU A 1 74 ? -1.678 -1.667 4.331 1.00 96.44 74 LEU A CA 1
ATOM 631 C C . LEU A 1 74 ? -1.087 -0.285 4.067 1.00 96.44 74 LEU A C 1
ATOM 633 O O . LEU A 1 74 ? -0.102 -0.143 3.337 1.00 96.44 74 LEU A O 1
ATOM 637 N N . TYR A 1 75 ? -1.661 0.721 4.709 1.00 96.25 75 TYR A N 1
ATOM 638 C CA . TYR A 1 75 ? -1.277 2.118 4.585 1.00 96.25 75 TYR A CA 1
ATOM 639 C C . TYR A 1 75 ? -0.738 2.652 5.913 1.00 96.25 75 TYR A C 1
ATOM 641 O O . TYR A 1 75 ? -1.377 2.501 6.956 1.00 96.25 75 TYR A O 1
ATOM 649 N N . ASP A 1 76 ? 0.438 3.279 5.873 1.00 94.81 76 ASP A N 1
ATOM 650 C CA . ASP A 1 76 ? 0.996 4.033 6.998 1.00 94.81 76 ASP A CA 1
ATOM 651 C C . ASP A 1 76 ? 0.542 5.491 6.900 1.00 94.81 76 ASP A C 1
ATOM 653 O O . ASP A 1 76 ? 1.002 6.238 6.031 1.00 94.81 76 ASP A O 1
ATOM 657 N N . ALA A 1 77 ? -0.347 5.899 7.803 1.00 92.81 77 ALA A N 1
ATOM 658 C CA . ALA A 1 77 ? -0.906 7.244 7.818 1.00 92.81 77 ALA A CA 1
ATOM 659 C C . ALA A 1 77 ? 0.126 8.329 8.153 1.00 92.81 77 ALA A C 1
ATOM 661 O O . ALA A 1 77 ? -0.011 9.440 7.656 1.00 92.81 77 ALA A O 1
ATOM 662 N N . ASN A 1 78 ? 1.162 8.016 8.938 1.00 92.25 78 ASN A N 1
ATOM 663 C CA . ASN A 1 78 ? 2.191 8.990 9.312 1.00 92.25 78 ASN A CA 1
ATOM 664 C C . ASN A 1 78 ? 3.172 9.222 8.149 1.00 92.25 78 ASN A C 1
ATOM 666 O O . ASN A 1 78 ? 3.564 10.341 7.846 1.00 92.25 78 ASN A O 1
ATOM 670 N N . ARG A 1 79 ? 3.548 8.150 7.441 1.00 90.19 79 ARG A N 1
ATOM 671 C CA . ARG A 1 79 ? 4.475 8.242 6.296 1.00 90.19 79 ARG A CA 1
ATOM 672 C C . ARG A 1 79 ? 3.789 8.578 4.974 1.00 90.19 79 ARG A C 1
ATOM 674 O O . ARG A 1 79 ? 4.481 8.835 3.994 1.00 90.19 79 ARG A O 1
ATOM 681 N N . HIS A 1 80 ? 2.461 8.513 4.923 1.00 91.88 80 HIS A N 1
ATOM 682 C CA . HIS A 1 80 ? 1.664 8.576 3.698 1.00 91.88 80 HIS A CA 1
ATOM 683 C C . HIS A 1 80 ? 2.129 7.594 2.607 1.00 91.88 80 HIS A C 1
ATOM 685 O O . HIS A 1 80 ? 2.145 7.906 1.409 1.00 91.88 80 HIS A O 1
ATOM 691 N N . GLU A 1 81 ? 2.523 6.389 3.018 1.00 93.12 81 GLU A N 1
ATOM 692 C CA . GLU A 1 81 ? 3.086 5.362 2.140 1.00 93.12 81 GLU A CA 1
ATOM 693 C C . GLU A 1 81 ? 2.317 4.043 2.257 1.00 93.12 81 GLU A C 1
ATOM 695 O O . GLU A 1 81 ? 1.875 3.641 3.335 1.00 93.12 81 GLU A O 1
ATOM 700 N N . VAL A 1 82 ? 2.199 3.345 1.127 1.00 94.12 82 VAL A N 1
ATOM 701 C CA . VAL A 1 82 ? 1.673 1.977 1.084 1.00 94.12 82 VAL A CA 1
ATOM 702 C C . VAL A 1 82 ? 2.796 1.027 1.488 1.00 94.12 82 VAL A C 1
ATOM 704 O O . VAL A 1 82 ? 3.830 0.958 0.819 1.00 94.12 82 VAL A O 1
ATOM 707 N N . ILE A 1 83 ? 2.597 0.303 2.589 1.00 93.38 83 ILE A N 1
ATOM 7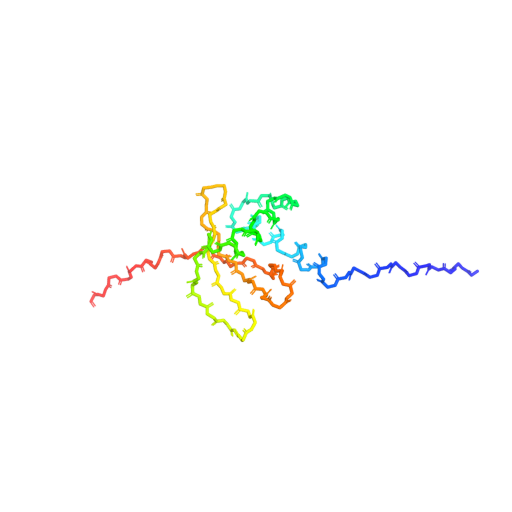08 C CA . ILE A 1 83 ? 3.592 -0.612 3.157 1.00 93.38 83 ILE A CA 1
ATOM 709 C C . ILE A 1 83 ? 3.666 -1.899 2.336 1.00 93.38 83 ILE A C 1
ATOM 711 O O . ILE A 1 83 ? 4.757 -2.370 2.017 1.00 93.38 83 ILE A O 1
ATOM 715 N N . THR A 1 84 ? 2.507 -2.499 2.060 1.00 95.12 84 THR A N 1
ATOM 716 C CA . THR A 1 84 ? 2.386 -3.759 1.323 1.00 95.12 84 THR A CA 1
ATOM 717 C C . THR A 1 84 ? 0.945 -3.964 0.861 1.00 95.12 84 THR A C 1
ATOM 719 O O . THR A 1 84 ? 0.025 -3.308 1.353 1.00 95.12 84 THR A O 1
ATOM 722 N N . CYS A 1 85 ? 0.747 -4.888 -0.072 1.00 94.75 85 CYS A N 1
ATOM 723 C CA . CYS A 1 85 ? -0.585 -5.383 -0.413 1.00 94.75 85 CYS A CA 1
ATOM 724 C C . CYS A 1 85 ? -0.930 -6.560 0.492 1.00 94.75 85 CYS A C 1
ATOM 726 O O . CYS A 1 85 ? -0.028 -7.249 0.964 1.00 94.75 85 CYS A O 1
ATOM 728 N N . LEU A 1 86 ? -2.213 -6.828 0.701 1.00 94.50 86 LEU A N 1
ATOM 729 C CA . LEU A 1 86 ? -2.751 -8.030 1.343 1.00 94.50 86 LEU A CA 1
ATOM 730 C C . LEU A 1 86 ? -3.346 -8.956 0.273 1.00 94.50 86 LEU A C 1
ATOM 732 O O . LEU A 1 86 ? -3.645 -8.484 -0.823 1.00 94.50 86 LEU A O 1
ATOM 736 N N . PRO A 1 87 ? -3.443 -10.276 0.506 1.00 92.62 87 PRO A N 1
ATOM 737 C CA . PRO A 1 87 ? -4.126 -11.151 -0.439 1.00 92.62 87 PRO A CA 1
ATOM 738 C C . PRO A 1 87 ? -5.599 -10.730 -0.581 1.00 92.62 87 PRO A C 1
ATOM 740 O O . PRO A 1 87 ? -6.170 -10.188 0.381 1.00 92.62 87 PRO A O 1
ATOM 743 N N . PRO A 1 88 ? -6.222 -10.986 -1.746 1.00 89.69 88 PRO A N 1
ATOM 744 C CA . PRO A 1 88 ? -7.655 -10.772 -1.897 1.00 89.69 88 PRO A CA 1
ATOM 745 C C . PRO A 1 88 ? -8.381 -11.536 -0.791 1.00 89.69 88 PRO A C 1
ATOM 747 O O . PRO A 1 88 ? -7.909 -12.588 -0.337 1.00 89.69 88 PRO A O 1
ATOM 750 N N . ARG A 1 89 ? -9.499 -10.991 -0.298 1.00 85.06 89 ARG A N 1
ATOM 751 C CA . ARG A 1 89 ? -10.357 -11.757 0.609 1.00 85.06 89 ARG A CA 1
ATOM 752 C C . ARG A 1 89 ? -10.713 -13.040 -0.133 1.00 85.06 89 ARG A C 1
ATOM 754 O O . ARG A 1 89 ? -11.392 -12.997 -1.153 1.00 85.06 89 ARG A O 1
ATOM 761 N N . ARG A 1 90 ? -10.209 -14.182 0.346 1.00 75.06 90 ARG A N 1
ATOM 762 C CA . ARG A 1 90 ? -10.766 -15.458 -0.086 1.00 75.06 90 ARG A CA 1
ATOM 763 C C . ARG A 1 90 ? -12.233 -15.370 0.295 1.00 75.06 90 ARG A C 1
ATOM 765 O O . ARG A 1 90 ? -12.523 -15.101 1.461 1.00 75.06 90 ARG A O 1
ATOM 772 N N . PHE A 1 91 ? -13.128 -15.555 -0.670 1.00 60.75 91 PHE A N 1
ATOM 773 C CA . PHE A 1 91 ? -14.488 -15.936 -0.337 1.00 60.75 91 PHE A CA 1
ATOM 774 C C . PHE A 1 91 ? -14.332 -17.107 0.623 1.00 60.75 91 PHE A C 1
ATOM 776 O O . PHE A 1 91 ? -1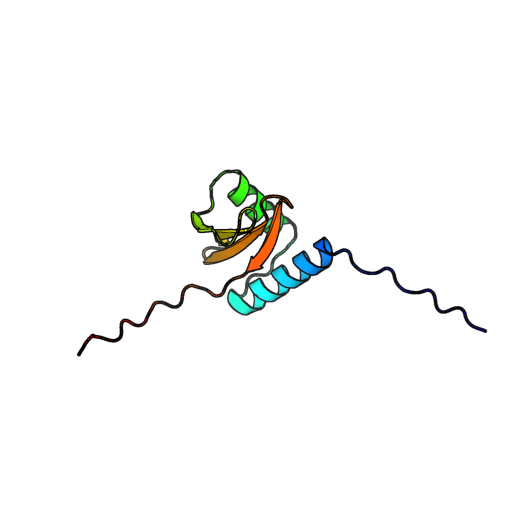3.730 -18.125 0.266 1.00 60.75 91 PHE A O 1
ATOM 783 N N . SER A 1 92 ? -14.721 -16.904 1.883 1.00 55.62 92 SER A N 1
ATOM 784 C CA . SER A 1 92 ? -14.900 -18.014 2.798 1.00 55.62 92 SER A CA 1
ATOM 785 C C . SER A 1 92 ? -15.813 -18.954 2.036 1.00 55.62 92 SER A C 1
ATOM 787 O O . SER A 1 92 ? -16.971 -18.616 1.800 1.00 55.62 92 SER A O 1
ATOM 789 N N . ARG A 1 93 ? -15.277 -20.079 1.548 1.00 55.59 93 ARG A N 1
ATOM 790 C CA . ARG A 1 93 ? -16.128 -21.201 1.190 1.00 55.59 93 ARG A CA 1
ATOM 791 C C . ARG A 1 93 ? -16.827 -21.492 2.502 1.00 55.59 93 ARG A C 1
ATOM 793 O O . ARG A 1 93 ? -16.180 -22.017 3.406 1.00 55.59 93 ARG A O 1
ATOM 800 N N . ASN A 1 94 ? -18.063 -21.016 2.650 1.00 54.62 94 ASN A N 1
ATOM 801 C CA . ASN A 1 94 ? -18.922 -21.412 3.746 1.00 54.62 94 ASN A CA 1
ATOM 802 C C . ASN A 1 94 ? -18.812 -22.932 3.773 1.00 54.62 94 ASN A C 1
ATOM 804 O O . ASN A 1 94 ? -19.266 -23.591 2.842 1.00 54.62 94 ASN A O 1
ATOM 808 N N . LYS A 1 95 ? -18.114 -23.487 4.770 1.00 55.28 95 LYS A N 1
ATOM 809 C CA . LYS A 1 95 ? -18.340 -24.883 5.101 1.00 55.28 95 LYS A CA 1
ATOM 810 C C . LYS A 1 95 ? -19.806 -24.888 5.517 1.00 55.28 95 LYS A C 1
ATOM 812 O O . LYS A 1 95 ? -20.113 -24.168 6.475 1.00 55.28 95 L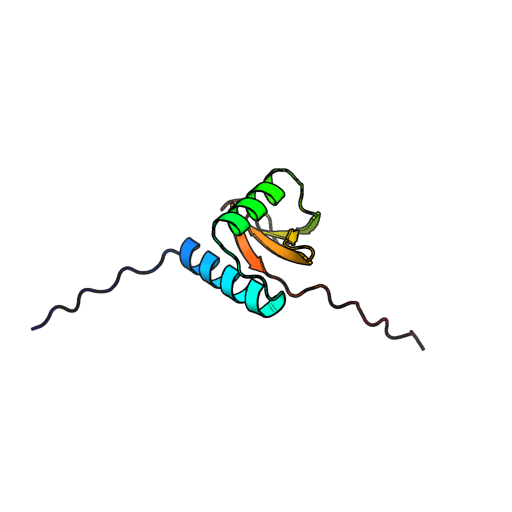YS A O 1
ATOM 817 N N . PRO A 1 96 ? -20.712 -25.563 4.787 1.00 59.69 96 PRO A N 1
ATOM 818 C CA . PRO A 1 96 ? -22.041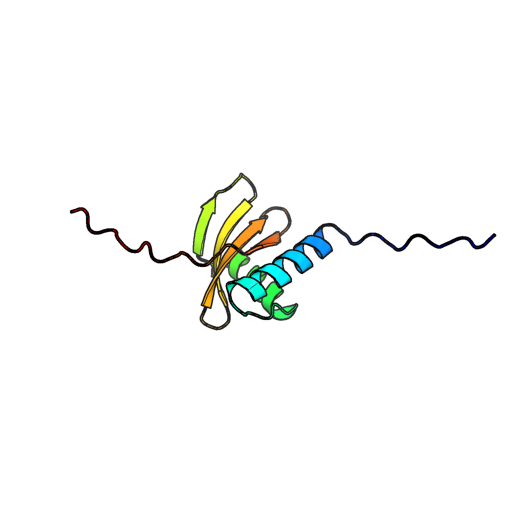 -25.776 5.324 1.00 59.69 96 PRO A CA 1
ATOM 819 C C . PRO A 1 96 ? -21.830 -26.366 6.718 1.00 59.69 96 PRO A C 1
ATOM 821 O O . PRO A 1 96 ? -21.032 -27.291 6.888 1.00 59.69 96 PRO A O 1
ATOM 824 N N . ARG A 1 97 ? -22.423 -25.731 7.731 1.00 59.53 97 ARG A N 1
ATOM 825 C CA . ARG A 1 97 ? -22.556 -26.379 9.031 1.00 59.53 97 ARG A CA 1
ATOM 826 C C . ARG A 1 97 ? -23.471 -27.568 8.759 1.00 59.53 97 ARG A C 1
ATOM 828 O O . ARG A 1 97 ? -24.639 -27.349 8.452 1.00 59.53 97 ARG A O 1
ATOM 835 N N . VAL A 1 98 ? -22.873 -28.754 8.703 1.00 71.19 98 VAL A N 1
ATOM 836 C CA . VAL A 1 98 ? -23.589 -30.032 8.730 1.00 71.19 98 VAL A CA 1
ATOM 837 C C . VAL A 1 98 ? -24.074 -30.246 10.153 1.00 71.19 98 VAL A C 1
ATOM 839 O O . VAL A 1 98 ? -23.289 -29.894 11.068 1.00 71.19 98 VAL A O 1
#

Sequence (98 aa):
MFYRKKGKRRSKALNLRWHTKKRIFERYGIILNRNLLNEIKKKIKTGNADFLKRHSLRVKEIEVLVEAKNVRLLYDANRHEVITCLPPRRFSRNKPRV

Foldseek 3Di:
DDDDPDDDDDDPQRVQVVQAQVQCCVAPVDRDDPVQQVVVLVCVVVVVWAFDDDPDPFWTWIWHQDPNDTWIFIAGNVVSGTRHTDHDPDPPPPPPPD